Protein AF-A0A956QMA5-F1 (afdb_monomer)

Solvent-accessible surface area (backbone atoms only — not comparable to full-atom values): 5157 Å² total; per-residue (Å²): 126,68,65,62,59,56,51,51,52,56,56,55,70,70,45,54,75,67,57,44,49,51,52,49,52,52,51,50,53,52,51,50,53,53,49,51,54,49,13,50,52,47,46,50,35,51,74,70,42,49,26,52,82,71,75,22,95,36,55,48,51,29,33,34,72,75,68,67,39,57,60,67,59,42,45,51,33,37,52,49,40,53,53,61,68,69,48,76,85,82,73,129

Foldseek 3Di:
DPPVVVVVVVVLVPDDPVVNVVVVVVVVVVVVVVLLVVLVVLLVCQVVVVCVVVVHPHSLRCCCPPVVDDSVSSVVSPVVSVVVVPPPPPDD

pLDDT: mean 91.29, std 11.71, range [36.47, 98.12]

Nearest PDB structures (foldseek):
  2elj-assembly1_A  TM=4.444E-01  e=4.219E+00  Saccharomyces cerevisiae
  5nx4-assembly1_B  TM=4.139E-01  e=9.435E+00  Streptomyces clavuligerus

Structure (mmCIF, N/CA/C/O backbone):
data_AF-A0A956QMA5-F1
#
_entry.id   AF-A0A956QMA5-F1
#
loop_
_atom_site.group_PDB
_atom_site.id
_atom_site.type_symbol
_atom_site.label_atom_id
_atom_site.label_alt_id
_atom_site.label_comp_id
_atom_site.label_asym_id
_atom_site.label_entity_id
_atom_site.label_seq_id
_atom_site.pdbx_PDB_ins_code
_atom_site.Cartn_x
_atom_site.Cartn_y
_atom_site.Cartn_z
_atom_site.occupancy
_atom_site.B_iso_or_equiv
_atom_site.auth_seq_id
_atom_site.auth_comp_id
_atom_site.auth_asym_id
_atom_site.auth_atom_id
_atom_site.pdbx_PDB_model_num
ATOM 1 N N . MET A 1 1 ? -17.298 18.548 0.089 1.00 52.59 1 MET A N 1
ATOM 2 C CA . MET A 1 1 ? -16.484 17.466 0.696 1.00 52.59 1 MET A CA 1
ATOM 3 C C . MET A 1 1 ? -16.246 17.622 2.209 1.00 52.59 1 MET A C 1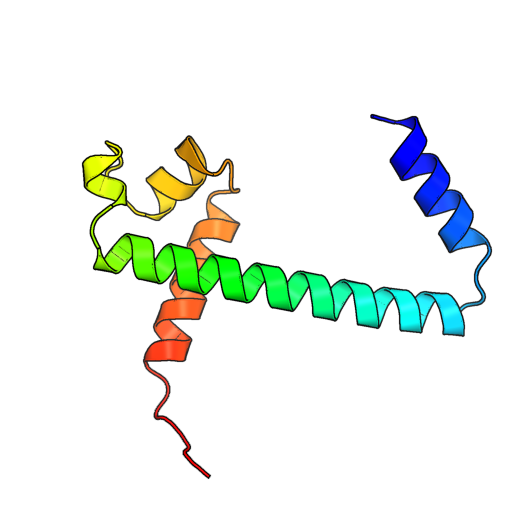
ATOM 5 O O . MET A 1 1 ? -15.909 16.630 2.835 1.00 52.59 1 MET A O 1
ATOM 9 N N . SER A 1 2 ? -16.451 18.800 2.826 1.00 59.78 2 SER A N 1
ATOM 10 C CA . SER A 1 2 ? -16.180 19.031 4.266 1.00 59.78 2 SER A CA 1
ATOM 11 C C . SER A 1 2 ? -17.259 18.505 5.244 1.00 59.78 2 SER A C 1
ATOM 13 O O . SER A 1 2 ? -16.942 18.151 6.383 1.00 59.78 2 SER A O 1
ATOM 15 N N . SER A 1 3 ? -18.527 18.399 4.823 1.00 68.62 3 SER A N 1
ATOM 16 C CA . SER A 1 3 ? -19.631 17.995 5.714 1.00 68.62 3 SER A CA 1
ATOM 17 C C . SER A 1 3 ? -19.537 16.534 6.159 1.00 68.62 3 SER A C 1
ATOM 19 O O . SER A 1 3 ? -19.678 16.250 7.345 1.00 68.62 3 SER A O 1
ATOM 21 N N . THR A 1 4 ? -19.190 15.624 5.249 1.00 82.12 4 THR A N 1
ATOM 22 C CA . THR A 1 4 ? -19.190 14.177 5.503 1.00 82.12 4 THR A CA 1
ATOM 23 C C . THR A 1 4 ? -18.112 13.736 6.486 1.00 82.12 4 THR A C 1
ATOM 25 O O . THR A 1 4 ? -18.407 12.968 7.394 1.00 82.12 4 THR A O 1
ATOM 28 N N . LEU A 1 5 ? -16.874 14.234 6.357 1.00 86.81 5 LEU A N 1
ATOM 29 C CA . LEU A 1 5 ? -15.801 13.899 7.306 1.00 86.81 5 LEU A CA 1
ATOM 30 C C . LEU A 1 5 ? -16.115 14.457 8.699 1.00 86.81 5 LEU A C 1
ATOM 32 O O . LEU A 1 5 ? -15.940 13.775 9.704 1.00 86.81 5 LEU A O 1
ATOM 36 N N . SER A 1 6 ? -16.635 15.684 8.747 1.00 88.44 6 SER A N 1
ATOM 37 C CA . SER A 1 6 ? -17.010 16.352 9.994 1.00 88.44 6 SER A CA 1
ATOM 38 C C . SER A 1 6 ? -18.170 15.652 10.714 1.00 88.44 6 SER A C 1
ATOM 40 O O . SER A 1 6 ? -18.200 15.615 11.945 1.00 88.44 6 SER A O 1
ATOM 42 N N . GLU A 1 7 ? -19.134 15.106 9.971 1.00 89.94 7 GLU A N 1
ATOM 43 C CA . GLU A 1 7 ? -20.224 14.277 10.503 1.00 89.94 7 GLU A CA 1
ATOM 44 C C . GLU A 1 7 ? -19.717 12.922 11.001 1.00 89.94 7 GLU A C 1
ATOM 46 O O . GLU A 1 7 ? -20.077 12.497 12.100 1.00 89.94 7 GLU A O 1
ATOM 51 N N . LEU A 1 8 ? -18.822 12.281 10.244 1.00 90.06 8 LEU A N 1
ATOM 52 C CA . LEU A 1 8 ? -18.192 11.022 10.636 1.00 90.06 8 LEU A CA 1
ATOM 53 C C . LEU A 1 8 ? -17.422 11.176 11.949 1.00 90.06 8 LEU A C 1
ATOM 55 O O . LEU A 1 8 ? -17.666 10.419 12.887 1.00 90.06 8 LEU A O 1
ATOM 59 N N . THR A 1 9 ? -16.573 12.198 12.067 1.00 93.12 9 THR A N 1
ATOM 60 C CA . THR A 1 9 ? -15.811 12.469 13.294 1.00 93.12 9 THR A CA 1
ATOM 61 C C . THR A 1 9 ? -16.732 12.732 14.480 1.00 93.12 9 THR A C 1
ATOM 63 O O . THR A 1 9 ? -16.539 12.140 15.540 1.00 93.12 9 THR A O 1
ATOM 66 N N . ARG A 1 10 ? -17.787 13.541 14.302 1.00 93.50 10 ARG A N 1
ATOM 67 C CA . ARG A 1 10 ? -18.785 13.776 15.359 1.00 93.50 10 ARG A CA 1
ATOM 68 C C . ARG A 1 10 ? -19.507 12.496 15.777 1.00 93.50 10 ARG A C 1
ATOM 70 O O . ARG A 1 10 ? -19.800 12.331 16.956 1.00 93.50 10 ARG A O 1
ATOM 77 N N . SER A 1 11 ? -19.787 11.587 14.842 1.00 92.44 11 SER A N 1
ATOM 78 C CA . SER A 1 11 ? -20.393 10.290 15.165 1.00 92.44 11 SER A CA 1
ATOM 79 C C . SER A 1 11 ? -19.442 9.393 15.966 1.00 92.44 11 SER A C 1
ATOM 81 O O . SER A 1 11 ? -19.872 8.758 16.925 1.00 92.44 11 SER A O 1
ATOM 83 N N . LEU A 1 12 ? -18.146 9.393 15.633 1.00 94.31 12 LEU A N 1
ATOM 84 C CA . LEU A 1 12 ? -17.122 8.612 16.332 1.00 94.31 12 LEU A CA 1
ATOM 85 C C . LEU A 1 12 ? -16.837 9.154 17.738 1.00 94.31 12 LEU A C 1
ATOM 87 O O . LEU A 1 12 ? -16.606 8.372 18.651 1.00 94.31 12 LEU A O 1
ATOM 91 N N . GLN A 1 13 ? -16.915 10.473 17.932 1.00 94.38 13 GLN A N 1
ATOM 92 C CA . GLN A 1 13 ? -16.739 11.126 19.236 1.00 94.38 13 GLN A CA 1
ATOM 93 C C . GLN A 1 13 ? -17.832 10.784 20.259 1.00 94.38 13 GLN A C 1
ATOM 95 O O . GLN A 1 13 ? -17.636 11.011 21.448 1.00 94.38 13 GLN A O 1
ATOM 100 N N . ARG A 1 14 ? -18.981 10.256 19.820 1.00 95.25 14 ARG A N 1
ATOM 101 C CA . ARG A 1 14 ? -20.073 9.824 20.711 1.00 95.25 14 ARG A CA 1
ATOM 102 C C . ARG A 1 14 ? -19.897 8.399 21.238 1.00 95.25 14 ARG A C 1
ATOM 104 O O . ARG A 1 14 ? -20.679 7.981 22.083 1.00 95.25 14 ARG A O 1
ATOM 111 N N . LEU A 1 15 ? -18.927 7.653 20.712 1.00 95.69 15 LEU A N 1
ATOM 112 C CA . LEU A 1 15 ? -18.649 6.281 21.126 1.00 95.69 15 LEU A CA 1
ATOM 113 C C . LEU A 1 15 ? -17.895 6.257 22.458 1.00 95.69 15 LEU A C 1
ATOM 115 O O . LEU A 1 15 ? -17.089 7.139 22.752 1.00 95.69 15 LEU A O 1
ATOM 119 N N . THR A 1 16 ? -18.097 5.197 23.234 1.00 97.44 16 THR A N 1
ATOM 120 C CA . THR A 1 16 ? -17.230 4.895 24.377 1.00 97.44 16 THR A CA 1
ATOM 121 C C . THR A 1 16 ? -15.813 4.543 23.909 1.00 97.44 16 THR A C 1
ATOM 123 O O . THR A 1 16 ? -15.582 4.189 22.750 1.00 97.44 16 THR A O 1
ATOM 126 N N . HIS A 1 17 ? -14.838 4.581 24.823 1.00 96.19 17 HIS A N 1
ATOM 127 C CA . HIS A 1 17 ? -13.449 4.233 24.497 1.00 96.19 17 HIS A CA 1
ATOM 128 C C . HIS A 1 17 ? -13.317 2.812 23.922 1.00 96.19 17 HIS A C 1
ATOM 130 O O . HIS A 1 17 ? -12.552 2.599 22.982 1.00 96.19 17 HIS A O 1
ATOM 136 N N . GLN A 1 18 ? -14.080 1.851 24.453 1.00 97.19 18 GLN A N 1
ATOM 137 C CA . GLN A 1 18 ? -14.050 0.463 23.991 1.00 97.19 18 GLN A CA 1
ATOM 138 C C . GLN A 1 18 ? -14.636 0.318 22.579 1.00 97.19 18 GLN A C 1
ATOM 140 O O . GLN A 1 18 ? -14.040 -0.343 21.729 1.00 97.19 18 GLN A O 1
ATOM 145 N N . GLU A 1 19 ? -15.762 0.975 22.296 1.00 97.00 19 GLU A N 1
ATOM 146 C CA . GLU A 1 19 ? -16.385 0.960 20.966 1.00 97.00 19 GLU A CA 1
ATOM 147 C C . GLU A 1 19 ? -15.510 1.650 19.916 1.00 97.00 19 GLU A C 1
ATOM 149 O O . GLU A 1 19 ? -15.360 1.142 18.801 1.00 97.00 19 GLU A O 1
ATOM 154 N N . LEU A 1 20 ? -14.899 2.788 20.267 1.00 96.81 20 LEU A N 1
ATOM 155 C CA . LEU A 1 20 ? -13.980 3.496 19.380 1.00 96.81 20 LEU A CA 1
ATOM 156 C C . LEU A 1 20 ? -12.733 2.653 19.087 1.00 96.81 20 LEU A C 1
ATOM 158 O O . LEU A 1 20 ? -12.295 2.580 17.938 1.00 96.81 20 LEU A O 1
ATOM 162 N N . HIS A 1 21 ? -12.186 1.975 20.098 1.00 96.44 21 HIS A N 1
ATOM 163 C CA . HIS A 1 21 ? -11.054 1.071 19.917 1.00 96.44 21 HIS A CA 1
ATOM 164 C C . HIS A 1 21 ? -11.384 -0.071 18.946 1.00 96.44 21 HIS A C 1
ATOM 166 O O . HIS A 1 21 ? -10.627 -0.318 18.005 1.00 96.44 21 HIS A O 1
ATOM 172 N N . GLU A 1 22 ? -12.530 -0.732 19.115 1.00 96.94 22 GLU A N 1
ATOM 173 C CA . GLU A 1 22 ? -12.941 -1.824 18.227 1.00 96.94 22 GLU A CA 1
ATOM 174 C C . GLU A 1 22 ? -13.206 -1.328 16.794 1.00 96.94 22 GLU A C 1
ATOM 176 O O . GLU A 1 22 ? -12.734 -1.930 15.826 1.00 96.94 22 GLU A O 1
ATOM 181 N N . ARG A 1 23 ? -13.856 -0.166 16.636 1.00 94.25 23 ARG A N 1
ATOM 182 C CA . ARG A 1 23 ? -14.024 0.496 15.327 1.00 94.25 23 ARG A CA 1
ATOM 183 C C . ARG A 1 23 ? -12.678 0.779 14.656 1.00 94.25 23 ARG A C 1
ATOM 185 O O . ARG A 1 23 ? -12.529 0.501 13.466 1.00 94.25 23 ARG A O 1
ATOM 192 N N . ASN A 1 24 ? -11.692 1.272 15.404 1.00 95.12 24 ASN A N 1
ATOM 193 C CA . ASN A 1 24 ? -10.349 1.538 14.886 1.00 95.12 24 ASN A CA 1
ATOM 194 C C . ASN A 1 24 ? -9.638 0.251 14.452 1.00 95.12 24 ASN A C 1
ATOM 196 O O . ASN A 1 24 ? -9.043 0.220 13.373 1.00 95.12 24 ASN A O 1
ATOM 200 N N . ARG A 1 25 ? -9.740 -0.837 15.229 1.00 96.44 25 ARG A N 1
ATOM 201 C CA . ARG A 1 25 ? -9.186 -2.146 14.834 1.00 96.44 25 ARG A CA 1
ATOM 202 C C . ARG A 1 25 ? -9.800 -2.650 13.533 1.00 96.44 25 ARG A C 1
ATOM 204 O O . ARG A 1 25 ? -9.077 -3.115 12.652 1.00 96.44 25 ARG A O 1
ATOM 211 N N . GLN A 1 26 ? -11.118 -2.542 13.385 1.00 93.69 26 GLN A N 1
ATOM 212 C CA . GLN A 1 26 ? -11.812 -2.960 12.166 1.00 93.69 26 GLN A CA 1
ATOM 213 C C . GLN A 1 26 ? -11.420 -2.100 10.961 1.00 93.69 26 GLN A C 1
ATOM 215 O O . GLN A 1 26 ? -11.141 -2.644 9.892 1.00 93.69 26 GLN A O 1
ATOM 220 N N . ALA A 1 27 ? -11.353 -0.776 11.129 1.00 92.88 27 ALA A N 1
ATOM 221 C CA . ALA A 1 27 ? -10.910 0.139 10.080 1.00 92.88 27 ALA A CA 1
ATOM 222 C C . ALA A 1 27 ? -9.464 -0.150 9.651 1.00 92.88 27 ALA A C 1
ATOM 224 O O . ALA A 1 27 ? -9.192 -0.245 8.456 1.00 92.88 27 ALA A O 1
ATOM 225 N N . SER A 1 28 ? -8.564 -0.384 1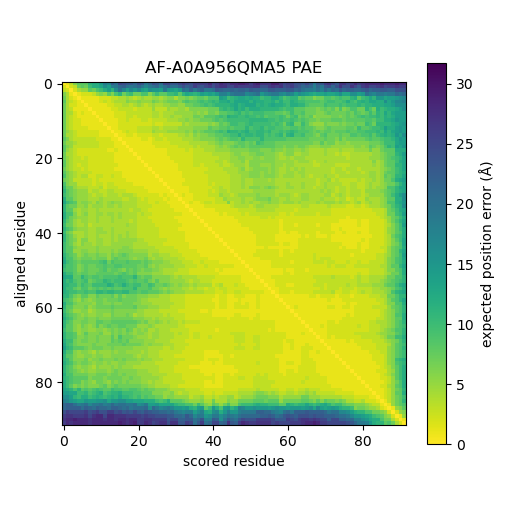0.610 1.00 92.75 28 SER A N 1
ATOM 226 C CA . SER A 1 28 ? -7.172 -0.756 10.344 1.00 92.75 28 SER A CA 1
ATOM 227 C C . SER A 1 28 ? -7.071 -2.061 9.550 1.00 92.75 28 SER A C 1
ATOM 229 O O . SER A 1 28 ? -6.391 -2.094 8.529 1.00 92.75 28 SER A O 1
ATOM 231 N N . ARG A 1 29 ? -7.817 -3.108 9.933 1.00 90.75 29 ARG A N 1
ATOM 232 C CA . ARG A 1 29 ? -7.853 -4.384 9.194 1.00 90.75 29 ARG A CA 1
ATOM 233 C C . ARG A 1 29 ? -8.353 -4.222 7.760 1.00 90.75 29 ARG A C 1
ATOM 235 O O . ARG A 1 29 ? -7.769 -4.795 6.846 1.00 90.75 29 ARG A O 1
ATOM 242 N N . ARG A 1 30 ? -9.418 -3.438 7.554 1.00 92.94 30 ARG A N 1
ATOM 243 C CA . ARG A 1 30 ? -9.946 -3.151 6.209 1.00 92.94 30 ARG A CA 1
ATOM 244 C C . ARG A 1 30 ? -8.930 -2.381 5.372 1.00 92.94 30 ARG A C 1
ATOM 246 O O . ARG A 1 30 ? -8.672 -2.769 4.241 1.00 92.94 30 ARG A O 1
ATOM 253 N N . SER A 1 31 ? -8.327 -1.340 5.948 1.00 91.69 31 SER A N 1
ATOM 254 C CA . SER A 1 31 ? -7.281 -0.553 5.289 1.00 91.69 31 SER A CA 1
ATOM 255 C C . SER A 1 31 ? -6.105 -1.436 4.886 1.00 91.69 31 SER A C 1
ATOM 257 O O . SER A 1 31 ? -5.674 -1.393 3.741 1.00 91.69 31 SER A O 1
ATOM 259 N N . PHE A 1 32 ? -5.639 -2.292 5.795 1.00 87.94 32 PHE A N 1
ATOM 260 C CA . PHE A 1 32 ? -4.560 -3.237 5.533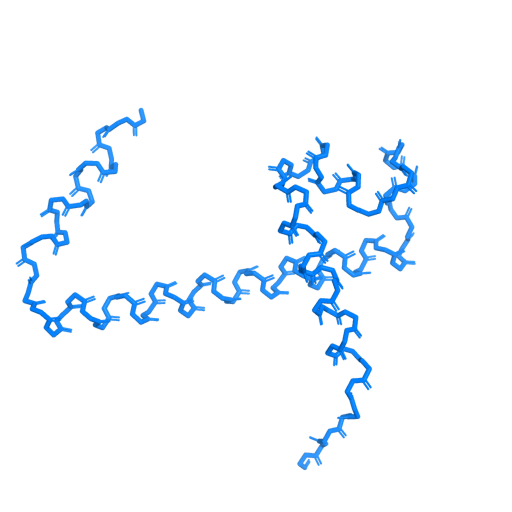 1.00 87.94 32 PHE A CA 1
ATOM 261 C C . PHE A 1 32 ? -4.909 -4.208 4.398 1.00 87.94 32 PHE A C 1
ATOM 263 O O . PHE A 1 32 ? -4.096 -4.411 3.503 1.00 87.94 32 PHE A O 1
ATOM 270 N N . GLY A 1 33 ? -6.130 -4.755 4.375 1.00 88.31 33 GLY A N 1
ATOM 271 C CA . GLY A 1 33 ? -6.597 -5.609 3.278 1.00 88.31 33 GLY A CA 1
ATOM 272 C C . GLY A 1 33 ? -6.570 -4.904 1.917 1.00 88.31 33 GLY A C 1
ATOM 273 O O . GLY A 1 33 ? -6.058 -5.461 0.948 1.00 88.31 33 GLY A O 1
ATOM 274 N N . CYS A 1 34 ? -7.048 -3.658 1.853 1.00 91.88 34 CYS A N 1
ATOM 275 C CA . CYS A 1 34 ? -6.986 -2.849 0.633 1.00 91.88 34 CYS A CA 1
ATOM 276 C C . CYS A 1 34 ? -5.538 -2.555 0.206 1.00 91.88 34 CYS A C 1
ATOM 278 O O . CYS A 1 34 ? -5.221 -2.602 -0.982 1.00 91.88 34 CYS A O 1
ATOM 280 N N . GLU A 1 35 ? -4.647 -2.269 1.158 1.00 93.31 35 GLU A N 1
ATOM 281 C CA . GLU A 1 35 ? -3.230 -2.025 0.874 1.00 93.31 35 GLU A CA 1
ATOM 282 C C . GLU A 1 35 ? -2.533 -3.264 0.306 1.00 93.31 35 GLU A C 1
ATOM 284 O O . GLU A 1 35 ? -1.786 -3.143 -0.663 1.00 93.31 35 GLU A O 1
ATOM 289 N N . TRP A 1 36 ? -2.823 -4.457 0.831 1.00 93.31 36 TRP A N 1
ATOM 290 C CA . TRP A 1 36 ? -2.301 -5.713 0.284 1.00 93.31 36 TRP A CA 1
ATOM 291 C C . TRP A 1 36 ? -2.780 -5.997 -1.130 1.00 93.31 36 TRP A C 1
ATOM 293 O O . TRP A 1 36 ? -1.984 -6.388 -1.984 1.00 93.31 36 TRP A O 1
ATOM 303 N N . GLN A 1 37 ? -4.067 -5.779 -1.393 1.00 95.12 37 GLN A N 1
ATOM 304 C CA . GLN A 1 37 ? -4.616 -5.921 -2.740 1.00 95.12 37 GLN A CA 1
ATOM 305 C C . GLN A 1 37 ? -3.916 -4.968 -3.711 1.00 95.12 37 GLN A C 1
ATOM 307 O O . GLN A 1 37 ? -3.494 -5.376 -4.793 1.00 95.12 37 GLN A O 1
ATOM 312 N N . LEU A 1 38 ? -3.717 -3.713 -3.305 1.00 95.94 38 LEU A N 1
ATOM 313 C CA . LEU A 1 38 ? -2.990 -2.737 -4.108 1.00 95.94 38 LEU A CA 1
ATOM 314 C C . LEU A 1 38 ? -1.528 -3.150 -4.336 1.00 95.94 38 LEU A C 1
ATOM 316 O O . LEU A 1 38 ? -1.043 -3.057 -5.462 1.00 95.94 38 LEU A O 1
ATOM 320 N N . ALA A 1 39 ? -0.839 -3.650 -3.309 1.00 96.56 39 ALA A N 1
ATOM 321 C CA . ALA A 1 39 ? 0.524 -4.164 -3.419 1.00 96.56 39 ALA A CA 1
ATOM 322 C C . ALA A 1 39 ? 0.618 -5.311 -4.446 1.00 96.56 39 ALA A C 1
ATOM 324 O O . ALA A 1 39 ? 1.478 -5.285 -5.330 1.00 96.56 39 ALA A O 1
ATOM 325 N N . ALA A 1 40 ? -0.321 -6.261 -4.405 1.00 96.06 40 ALA A N 1
ATOM 326 C CA . ALA A 1 40 ? -0.412 -7.352 -5.375 1.00 96.06 40 ALA A CA 1
ATOM 327 C C . ALA A 1 40 ? -0.676 -6.845 -6.805 1.00 96.06 40 ALA A C 1
ATOM 329 O O . ALA A 1 40 ? -0.046 -7.312 -7.756 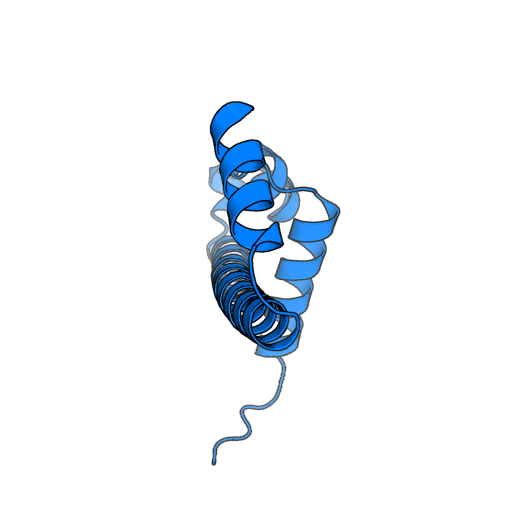1.00 96.06 40 ALA A O 1
ATOM 330 N N . HIS A 1 41 ? -1.551 -5.848 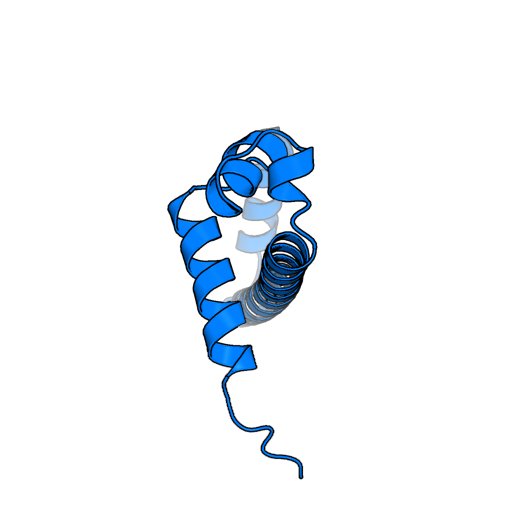-6.978 1.00 96.94 41 HIS A N 1
ATOM 331 C CA . HIS A 1 41 ? -1.796 -5.231 -8.285 1.00 96.94 41 HIS A CA 1
ATOM 332 C C . HIS A 1 41 ? -0.567 -4.503 -8.840 1.00 96.94 4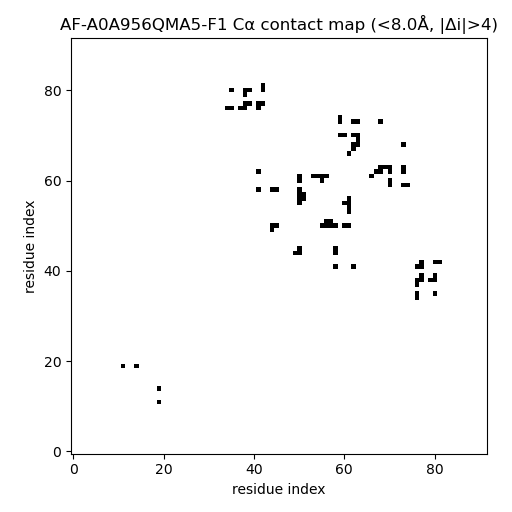1 HIS A C 1
ATOM 334 O O . HIS A 1 41 ? -0.297 -4.590 -10.041 1.00 96.94 41 HIS A O 1
ATOM 340 N N . LEU A 1 42 ? 0.202 -3.812 -7.994 1.00 97.31 42 LEU A N 1
ATOM 341 C CA . LEU A 1 42 ? 1.454 -3.175 -8.408 1.00 97.31 42 LEU A CA 1
ATOM 342 C C . LEU A 1 42 ? 2.492 -4.217 -8.845 1.00 97.31 42 LEU A C 1
ATOM 344 O O . LEU A 1 42 ? 3.135 -4.034 -9.878 1.00 97.31 42 LEU A O 1
ATOM 348 N N . LEU A 1 43 ? 2.602 -5.338 -8.130 1.00 97.12 43 LEU A N 1
ATOM 349 C CA . LEU A 1 43 ? 3.478 -6.446 -8.518 1.00 97.12 43 LEU A CA 1
ATOM 350 C C . LEU A 1 43 ? 3.043 -7.087 -9.849 1.00 97.12 43 LEU A C 1
ATOM 352 O O . LEU A 1 43 ? 3.866 -7.327 -10.732 1.00 97.12 43 LEU A O 1
ATOM 356 N N . ALA A 1 44 ? 1.741 -7.308 -10.050 1.00 97.25 44 ALA A N 1
ATOM 357 C CA . ALA A 1 44 ? 1.209 -7.802 -11.322 1.00 97.25 44 ALA A CA 1
ATOM 358 C C . ALA A 1 44 ? 1.449 -6.811 -12.480 1.00 97.25 44 ALA A C 1
ATOM 360 O O . ALA A 1 44 ? 1.776 -7.211 -13.600 1.00 97.25 44 ALA A O 1
ATOM 361 N N . THR A 1 45 ? 1.342 -5.507 -12.207 1.00 97.50 45 THR A N 1
ATOM 362 C CA . THR A 1 45 ? 1.666 -4.432 -13.161 1.00 97.50 45 THR A CA 1
ATOM 363 C C . THR A 1 45 ? 3.141 -4.471 -13.558 1.00 97.50 45 THR A C 1
ATOM 365 O O . THR A 1 45 ? 3.467 -4.281 -14.729 1.00 97.50 45 THR A O 1
ATOM 368 N N . GLU A 1 46 ? 4.039 -4.746 -12.608 1.00 96.75 46 GLU A N 1
ATOM 369 C CA . GLU A 1 46 ? 5.467 -4.910 -12.885 1.00 96.75 46 GLU A CA 1
ATOM 370 C C . GLU A 1 46 ? 5.732 -6.084 -13.825 1.00 96.75 46 GLU A C 1
ATOM 372 O O . GLU A 1 46 ? 6.390 -5.923 -14.853 1.00 96.75 46 GLU A O 1
ATOM 377 N N . ARG A 1 47 ? 5.169 -7.248 -13.492 1.00 95.69 47 ARG A N 1
ATOM 378 C CA . ARG A 1 47 ? 5.369 -8.507 -14.221 1.00 95.69 47 ARG A CA 1
ATOM 379 C C . ARG A 1 47 ? 4.805 -8.481 -15.630 1.00 95.69 47 ARG A C 1
ATOM 381 O O . ARG A 1 47 ? 5.441 -8.972 -16.554 1.00 95.69 47 ARG A O 1
ATOM 388 N N . SER A 1 48 ? 3.621 -7.898 -15.791 1.00 97.31 48 SER A N 1
ATOM 389 C CA . SER A 1 48 ? 2.987 -7.740 -17.103 1.00 97.31 48 SER A CA 1
ATOM 390 C C . SER A 1 48 ? 3.669 -6.683 -17.971 1.00 97.31 48 SER A C 1
ATOM 392 O O . SER A 1 48 ? 3.421 -6.629 -19.170 1.00 97.31 48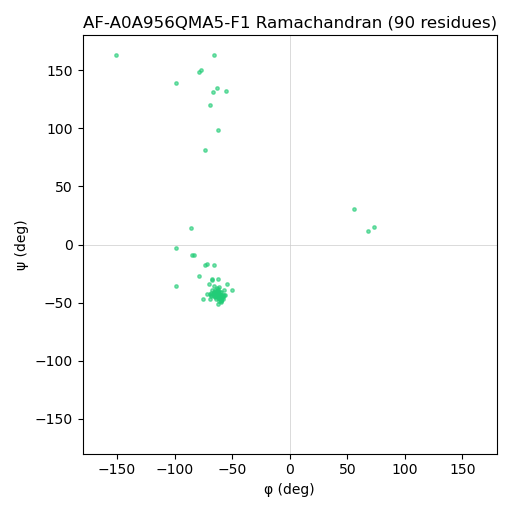 SER A O 1
ATOM 394 N N . GLY A 1 49 ? 4.492 -5.806 -17.387 1.00 97.19 49 GLY A N 1
ATOM 395 C CA . GLY A 1 49 ? 5.054 -4.667 -18.105 1.00 97.19 49 GLY A CA 1
ATOM 396 C C . GLY A 1 49 ? 4.017 -3.604 -18.485 1.00 97.19 49 GLY A C 1
ATOM 397 O O . GLY A 1 49 ? 4.355 -2.690 -19.239 1.00 97.19 49 GLY A O 1
ATOM 398 N N . LEU A 1 50 ? 2.787 -3.668 -17.949 1.00 96.81 50 LEU A N 1
ATOM 399 C CA . LEU A 1 50 ? 1.697 -2.723 -18.234 1.00 96.81 50 LEU A CA 1
ATOM 400 C C . LEU A 1 50 ? 2.146 -1.263 -18.078 1.00 96.81 50 LEU A C 1
ATOM 402 O O . LEU A 1 50 ? 1.803 -0.418 -18.901 1.00 96.81 50 LEU A O 1
ATOM 406 N N . TYR A 1 51 ? 2.969 -0.971 -17.067 1.00 97.75 51 TYR A N 1
ATOM 407 C CA . TYR A 1 51 ? 3.492 0.376 -16.826 1.00 97.75 51 TYR A CA 1
ATOM 408 C C . TYR A 1 51 ? 4.208 0.970 -18.054 1.00 97.75 51 TYR A C 1
ATOM 410 O O . TYR A 1 51 ? 4.079 2.167 -18.305 1.00 97.75 51 TYR A O 1
ATOM 418 N N . ARG A 1 52 ? 4.895 0.145 -18.859 1.00 97.50 52 ARG A N 1
ATOM 419 C CA . ARG A 1 52 ? 5.579 0.583 -20.088 1.00 97.50 52 ARG A CA 1
ATOM 420 C C . ARG A 1 52 ? 4.586 0.918 -21.194 1.00 97.50 52 ARG A C 1
ATOM 422 O O . ARG A 1 52 ? 4.731 1.945 -21.847 1.00 97.50 52 ARG A O 1
ATOM 429 N N . HIS A 1 53 ? 3.556 0.089 -21.370 1.00 96.31 53 HIS A N 1
ATOM 430 C CA . HIS A 1 53 ? 2.476 0.342 -22.332 1.00 96.31 53 HIS A CA 1
ATOM 431 C C . HIS A 1 53 ? 1.696 1.618 -21.998 1.00 96.31 53 HIS A C 1
ATOM 433 O O . HIS A 1 53 ? 1.232 2.317 -22.891 1.00 96.31 53 HIS A O 1
ATOM 439 N N . MET A 1 54 ? 1.627 1.957 -20.712 1.00 96.25 54 MET A N 1
ATOM 440 C CA . MET A 1 54 ? 1.022 3.186 -20.199 1.00 96.25 54 MET A CA 1
ATOM 441 C C . MET A 1 54 ? 1.993 4.386 -20.197 1.00 96.25 54 MET A C 1
ATOM 443 O O . MET A 1 54 ? 1.738 5.390 -19.526 1.00 96.25 54 MET A O 1
ATOM 447 N N . GLY A 1 55 ? 3.127 4.286 -20.904 1.00 95.88 55 GLY A N 1
ATOM 448 C CA . GLY A 1 55 ? 4.093 5.372 -21.098 1.00 95.88 55 GLY A CA 1
ATOM 449 C C . GLY A 1 55 ? 4.942 5.716 -19.870 1.00 95.88 55 GLY A C 1
ATOM 450 O O . GLY A 1 55 ? 5.554 6.779 -19.827 1.00 95.88 55 GLY A O 1
ATOM 451 N N . SER A 1 56 ? 4.977 4.854 -18.852 1.00 97.00 56 SER A N 1
ATOM 452 C CA . SER A 1 56 ? 5.758 5.080 -17.631 1.00 97.00 56 SER A CA 1
ATOM 453 C C . SER A 1 56 ? 7.088 4.324 -17.669 1.00 97.00 56 SER A C 1
ATOM 455 O O . SER A 1 56 ? 7.140 3.155 -18.044 1.00 97.00 56 SER A O 1
ATOM 457 N N . GLY A 1 57 ? 8.171 4.963 -17.212 1.00 96.31 57 GLY A N 1
ATOM 458 C CA . GLY A 1 57 ? 9.499 4.332 -17.126 1.00 96.31 57 GLY A CA 1
ATOM 459 C C . GLY A 1 57 ? 9.646 3.313 -15.988 1.00 96.31 57 GLY A C 1
ATOM 460 O O . GLY A 1 57 ? 10.554 2.486 -16.004 1.00 96.31 57 GLY A O 1
ATOM 461 N N . SER A 1 58 ? 8.749 3.341 -15.000 1.00 97.62 58 SER A N 1
ATOM 462 C CA . SER A 1 58 ? 8.732 2.418 -13.862 1.00 97.62 58 SER A CA 1
ATOM 463 C C . SER A 1 58 ? 7.311 2.216 -13.332 1.00 97.62 58 SER A C 1
ATOM 465 O O . SER A 1 58 ? 6.418 3.026 -13.590 1.00 97.62 58 SER A O 1
ATOM 467 N N . VAL A 1 59 ? 7.104 1.156 -12.547 1.00 97.81 59 VAL A N 1
ATOM 468 C CA . VAL A 1 59 ? 5.821 0.879 -11.872 1.00 97.81 59 VAL A CA 1
ATOM 469 C C . VAL A 1 59 ? 5.464 1.980 -10.878 1.00 97.81 59 VAL A C 1
ATOM 471 O O . VAL A 1 59 ? 4.307 2.380 -10.796 1.00 97.81 59 VAL A O 1
ATOM 474 N N . VAL A 1 60 ? 6.455 2.523 -10.163 1.00 97.25 60 VAL A N 1
ATOM 475 C CA . VAL A 1 60 ? 6.252 3.663 -9.255 1.00 97.25 60 VAL A CA 1
ATOM 476 C C . VAL A 1 60 ? 5.823 4.903 -10.044 1.00 97.25 60 VAL A C 1
ATOM 478 O O . VAL A 1 60 ? 4.872 5.572 -9.652 1.00 97.25 60 VAL A O 1
ATOM 481 N N . GLY A 1 61 ? 6.448 5.174 -11.195 1.00 97.62 61 GLY A N 1
ATOM 482 C CA . GLY A 1 61 ? 6.032 6.265 -12.082 1.00 97.62 61 GLY A CA 1
ATOM 483 C C . GLY A 1 61 ? 4.594 6.098 -12.583 1.00 97.62 61 GLY A C 1
ATOM 484 O O . GLY A 1 61 ? 3.822 7.059 -12.573 1.00 97.62 61 GLY A O 1
ATOM 485 N N . TYR A 1 62 ? 4.209 4.867 -12.934 1.00 98.12 62 TYR A N 1
ATOM 486 C CA . TYR A 1 62 ? 2.833 4.528 -13.300 1.00 98.12 62 TYR A CA 1
ATOM 487 C C . TYR A 1 62 ? 1.857 4.772 -12.141 1.00 98.12 62 TYR A C 1
ATOM 489 O O . TYR A 1 62 ? 0.848 5.451 -12.316 1.00 98.12 62 TYR A O 1
ATOM 497 N N . ALA A 1 63 ? 2.182 4.288 -10.943 1.00 97.56 63 ALA A N 1
ATOM 498 C CA . ALA A 1 63 ? 1.367 4.449 -9.744 1.00 97.56 63 ALA A CA 1
ATOM 499 C C . ALA A 1 63 ? 1.134 5.925 -9.375 1.00 97.56 63 ALA A C 1
ATOM 501 O O . ALA A 1 63 ? 0.020 6.317 -9.031 1.00 97.56 63 ALA A O 1
ATOM 502 N N . VAL A 1 64 ? 2.162 6.764 -9.489 1.00 97.56 64 VAL A N 1
ATOM 503 C CA . VAL A 1 64 ? 2.050 8.204 -9.215 1.00 97.56 64 VAL A CA 1
ATOM 504 C C . VAL A 1 64 ? 1.201 8.899 -10.282 1.00 97.56 64 VAL A C 1
ATOM 506 O O . VAL A 1 64 ? 0.291 9.665 -9.967 1.00 97.56 64 VAL A O 1
ATOM 509 N N . THR A 1 65 ? 1.466 8.613 -11.556 1.00 97.00 65 THR A N 1
ATOM 510 C CA . THR A 1 65 ? 0.852 9.343 -12.673 1.00 97.00 65 THR A CA 1
ATOM 511 C C . THR A 1 65 ? -0.602 8.937 -12.895 1.00 97.00 65 THR A C 1
ATOM 513 O O . THR A 1 65 ? -1.473 9.804 -13.016 1.00 97.00 65 THR A O 1
ATOM 516 N N . HIS A 1 66 ? -0.865 7.629 -12.915 1.00 96.25 66 HIS A N 1
ATOM 517 C CA . HIS A 1 66 ? -2.151 7.046 -13.305 1.00 96.25 66 HIS A CA 1
ATOM 518 C C . HIS A 1 66 ? -3.031 6.684 -12.110 1.00 96.25 66 HIS A C 1
ATOM 520 O O . HIS A 1 66 ? -4.239 6.876 -12.179 1.00 96.25 66 HIS A O 1
ATOM 526 N N . LEU A 1 67 ? -2.445 6.227 -10.996 1.00 95.50 67 LEU A N 1
ATOM 527 C CA . LEU A 1 67 ? -3.204 5.853 -9.790 1.00 95.50 67 LEU A CA 1
ATOM 528 C C . LEU A 1 67 ? -3.229 6.951 -8.717 1.00 95.50 67 LEU A C 1
ATOM 530 O O . LEU A 1 67 ? -3.885 6.787 -7.691 1.00 95.50 67 LEU A O 1
ATOM 534 N N . LYS A 1 68 ? -2.525 8.069 -8.945 1.00 96.62 68 LYS A N 1
ATOM 535 C CA . LYS A 1 68 ? -2.421 9.212 -8.018 1.00 96.62 68 LYS A CA 1
ATOM 536 C C . LYS A 1 68 ? -1.919 8.822 -6.623 1.00 96.62 68 LYS A C 1
ATOM 538 O O . LYS A 1 68 ? -2.265 9.458 -5.630 1.00 96.62 68 LYS A O 1
ATOM 543 N N . LEU A 1 69 ? -1.086 7.785 -6.547 1.00 95.94 69 LEU A N 1
ATOM 544 C CA . LEU A 1 69 ? -0.47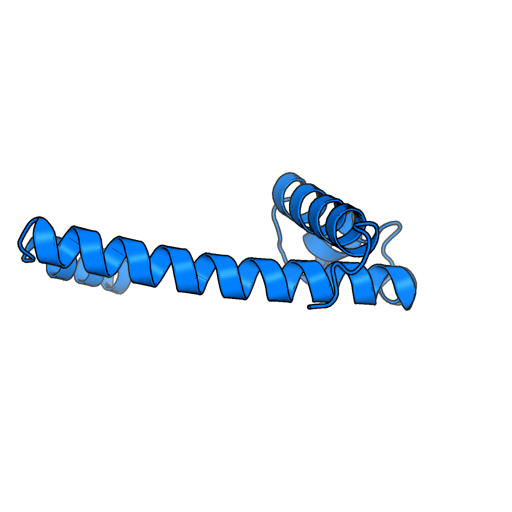4 7.359 -5.294 1.00 95.94 69 LEU A CA 1
ATOM 545 C C . LEU A 1 69 ? 0.705 8.256 -4.926 1.00 95.94 69 LEU A C 1
ATOM 547 O O . LEU A 1 69 ? 1.441 8.737 -5.787 1.00 95.94 69 LEU A O 1
ATOM 551 N N . HIS A 1 70 ? 0.924 8.426 -3.623 1.00 96.62 70 HIS A N 1
ATOM 552 C CA . HIS A 1 70 ? 2.144 9.054 -3.137 1.00 96.62 70 HIS A CA 1
ATOM 553 C C . HIS A 1 70 ? 3.365 8.191 -3.524 1.00 96.62 70 HIS A C 1
ATOM 555 O O . HIS A 1 70 ? 3.317 6.972 -3.313 1.00 96.62 70 HIS A O 1
ATOM 561 N N . PRO A 1 71 ? 4.469 8.774 -4.038 1.00 96.12 71 PRO A N 1
ATOM 562 C CA . PRO A 1 71 ? 5.613 8.007 -4.538 1.00 96.12 71 PRO A CA 1
ATOM 563 C C . PRO A 1 71 ? 6.202 7.045 -3.503 1.00 96.12 71 PRO A C 1
ATOM 565 O O . PRO A 1 71 ? 6.451 5.881 -3.809 1.00 96.12 71 PRO A O 1
ATOM 568 N N . GLN A 1 72 ? 6.356 7.512 -2.259 1.00 96.69 72 GLN A N 1
ATOM 569 C CA . GLN A 1 72 ? 6.880 6.693 -1.165 1.00 96.69 72 GLN A CA 1
ATOM 570 C C . GLN A 1 72 ? 5.978 5.483 -0.883 1.00 96.69 72 GLN A C 1
ATOM 572 O O . GLN A 1 72 ? 6.466 4.360 -0.819 1.00 96.69 72 GLN A O 1
ATOM 577 N N . LYS A 1 73 ? 4.655 5.689 -0.815 1.00 95.69 73 LYS A N 1
ATOM 578 C CA . LYS A 1 73 ? 3.691 4.613 -0.550 1.00 95.69 73 LYS A CA 1
ATOM 579 C C . LYS A 1 73 ? 3.691 3.578 -1.674 1.00 95.69 73 LYS A C 1
ATOM 581 O O . LYS A 1 73 ? 3.655 2.383 -1.406 1.00 95.69 73 LYS A O 1
ATOM 586 N N . ALA A 1 74 ? 3.757 4.023 -2.929 1.00 96.56 74 ALA A N 1
ATOM 587 C CA . ALA A 1 74 ? 3.848 3.121 -4.075 1.00 96.56 74 ALA A CA 1
ATOM 588 C C . ALA A 1 74 ? 5.130 2.267 -4.033 1.00 96.56 74 ALA A C 1
ATOM 590 O O . ALA A 1 74 ? 5.074 1.065 -4.293 1.00 96.56 74 ALA A O 1
ATOM 591 N N . GLY A 1 75 ? 6.267 2.871 -3.669 1.00 97.12 75 GLY A N 1
ATOM 592 C CA . GLY A 1 75 ? 7.535 2.160 -3.496 1.00 97.12 75 GLY A CA 1
ATOM 593 C C . GLY A 1 75 ? 7.504 1.148 -2.348 1.00 97.12 75 GLY A C 1
ATOM 594 O O . GLY A 1 75 ? 7.928 0.007 -2.533 1.00 97.12 75 GLY A O 1
ATOM 595 N N . GLU A 1 76 ? 6.962 1.536 -1.192 1.00 96.94 76 GLU A N 1
ATOM 596 C CA . GLU A 1 76 ? 6.804 0.665 -0.021 1.00 96.94 76 GLU A CA 1
ATOM 597 C C . GLU A 1 76 ? 5.925 -0.548 -0.339 1.00 96.94 76 GLU A C 1
ATOM 599 O O . GLU A 1 76 ? 6.335 -1.679 -0.088 1.00 96.94 76 GLU A O 1
ATOM 604 N N . LEU A 1 77 ? 4.756 -0.334 -0.954 1.00 96.56 77 LEU A N 1
ATOM 605 C CA . LEU A 1 77 ? 3.835 -1.416 -1.319 1.00 96.56 77 LEU A CA 1
ATOM 606 C C . LEU A 1 77 ? 4.462 -2.388 -2.325 1.00 96.56 77 LEU A C 1
ATOM 608 O O . LEU A 1 77 ? 4.362 -3.600 -2.145 1.00 96.56 77 LEU A O 1
ATOM 612 N N . LEU A 1 78 ? 5.135 -1.878 -3.363 1.00 96.50 78 LEU A N 1
ATOM 613 C CA . LEU A 1 78 ? 5.803 -2.732 -4.347 1.00 96.50 78 LEU A CA 1
ATOM 614 C C . LEU A 1 78 ? 6.954 -3.531 -3.718 1.00 96.50 78 LEU A C 1
ATOM 616 O O . LEU A 1 78 ? 7.112 -4.715 -4.006 1.00 96.50 78 LEU A O 1
ATOM 620 N N . SER A 1 79 ? 7.745 -2.903 -2.846 1.00 95.50 79 SER A N 1
ATOM 621 C CA . SER A 1 79 ? 8.854 -3.570 -2.151 1.00 95.50 79 SER A CA 1
ATOM 622 C C . SER A 1 79 ? 8.342 -4.658 -1.210 1.00 95.50 79 SER A C 1
ATOM 624 O O . SER A 1 79 ? 8.857 -5.773 -1.226 1.00 95.50 79 SER A O 1
ATOM 626 N N . LEU A 1 80 ? 7.286 -4.363 -0.449 1.00 94.38 80 LEU A N 1
ATOM 627 C CA . LEU A 1 80 ? 6.637 -5.324 0.436 1.00 94.38 80 LEU A CA 1
ATOM 628 C C . LEU A 1 80 ? 6.114 -6.533 -0.347 1.00 94.38 80 LEU A C 1
ATOM 630 O O . LEU A 1 80 ? 6.401 -7.666 0.025 1.00 94.38 80 LEU A O 1
ATOM 634 N N . ALA A 1 81 ? 5.413 -6.304 -1.463 1.00 94.81 81 ALA A N 1
ATOM 635 C CA . ALA A 1 81 ? 4.901 -7.382 -2.307 1.00 94.81 81 ALA A CA 1
ATOM 636 C C . ALA A 1 81 ? 6.020 -8.306 -2.814 1.00 94.81 81 ALA A C 1
ATOM 638 O O . ALA A 1 81 ? 5.884 -9.525 -2.756 1.00 94.81 81 ALA A O 1
ATOM 639 N N . LYS A 1 82 ? 7.149 -7.734 -3.252 1.00 94.31 82 LYS A N 1
ATOM 640 C CA . LYS A 1 82 ? 8.323 -8.502 -3.694 1.00 94.31 82 LYS A CA 1
ATOM 641 C C . LYS A 1 82 ? 8.940 -9.334 -2.576 1.00 94.31 82 LYS A C 1
ATOM 643 O O . LYS A 1 82 ? 9.277 -10.489 -2.802 1.00 94.31 82 LYS A O 1
ATOM 648 N N . VAL A 1 83 ? 9.095 -8.754 -1.386 1.00 93.56 83 VAL A N 1
ATOM 649 C CA . VAL A 1 83 ? 9.661 -9.465 -0.230 1.00 93.56 83 VAL A CA 1
ATOM 650 C C . VAL A 1 83 ? 8.770 -10.640 0.156 1.00 93.56 83 VAL A C 1
ATOM 652 O O . VAL A 1 83 ? 9.268 -11.745 0.337 1.00 93.56 83 VAL A O 1
ATOM 655 N N . PHE A 1 84 ? 7.456 -10.427 0.235 1.00 88.50 84 PHE A N 1
ATOM 656 C CA . PHE A 1 84 ? 6.516 -11.477 0.626 1.00 88.50 84 PHE A CA 1
ATOM 657 C C . PHE A 1 84 ? 6.408 -12.603 -0.395 1.00 88.50 84 PHE A C 1
ATOM 659 O O . PHE A 1 84 ? 6.199 -13.750 -0.019 1.00 88.50 84 PHE A O 1
ATOM 666 N N . GLU A 1 85 ? 6.599 -12.299 -1.671 1.00 87.19 85 GLU A N 1
ATOM 667 C CA . GLU A 1 85 ? 6.682 -13.318 -2.709 1.00 87.19 85 GLU A CA 1
ATOM 668 C C . GLU A 1 85 ? 7.938 -14.195 -2.601 1.00 87.19 85 GLU A C 1
ATOM 670 O O . GLU A 1 85 ? 7.916 -15.360 -2.990 1.00 87.19 85 GLU A O 1
ATOM 675 N N . GLN A 1 86 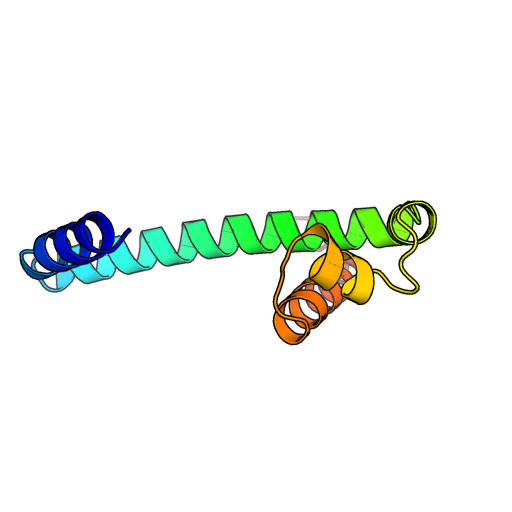? 9.032 -13.643 -2.079 1.00 85.06 86 GLN A N 1
ATOM 676 C CA . GLN A 1 86 ? 10.289 -14.365 -1.887 1.00 85.06 86 GLN A CA 1
ATOM 677 C C . GLN A 1 86 ? 10.318 -15.176 -0.589 1.00 85.06 86 GLN A C 1
ATOM 679 O O . GLN A 1 86 ? 11.251 -15.955 -0.384 1.00 85.06 86 GLN A O 1
ATOM 684 N N . LEU A 1 87 ? 9.326 -15.006 0.293 1.00 81.19 87 LEU A N 1
ATOM 685 C CA . LEU A 1 87 ? 9.225 -15.830 1.487 1.00 81.19 87 LEU A CA 1
ATOM 686 C C . LEU A 1 87 ? 8.920 -17.274 1.067 1.00 81.19 87 LEU A C 1
ATOM 688 O O . LEU A 1 87 ? 8.009 -17.494 0.264 1.00 81.19 87 LEU A O 1
ATOM 692 N N . PRO A 1 88 ? 9.663 -18.267 1.590 1.00 68.12 88 PRO A N 1
ATOM 693 C CA . PRO A 1 88 ? 9.340 -19.660 1.335 1.00 68.12 88 PRO A CA 1
ATOM 694 C C . PRO A 1 88 ? 7.892 -19.898 1.757 1.00 68.12 88 PRO A C 1
ATOM 696 O O . PRO A 1 88 ? 7.486 -19.468 2.839 1.00 68.12 88 PRO A O 1
ATOM 699 N N . GLN A 1 89 ? 7.111 -20.553 0.894 1.00 64.56 89 GLN A N 1
ATOM 700 C CA . GLN A 1 89 ? 5.776 -20.994 1.273 1.00 64.56 89 GLN A CA 1
ATOM 701 C C . GLN A 1 89 ? 5.946 -21.994 2.412 1.00 64.56 89 GLN A C 1
ATOM 703 O O . GLN A 1 89 ? 6.305 -23.150 2.196 1.00 64.56 89 GLN A O 1
ATOM 708 N N . VAL A 1 90 ? 5.763 -21.518 3.641 1.00 53.06 90 VAL A N 1
ATOM 709 C CA . VAL A 1 90 ? 5.583 -22.381 4.800 1.00 53.06 90 VAL A CA 1
ATOM 710 C C . VAL A 1 90 ? 4.174 -22.931 4.649 1.00 53.06 90 VAL A C 1
ATOM 712 O O . VAL A 1 90 ? 3.209 -22.354 5.141 1.00 53.06 90 VAL A O 1
ATOM 715 N N . SER A 1 91 ? 4.056 -23.966 3.824 1.00 47.59 91 SER A N 1
ATOM 716 C CA . SER A 1 91 ? 2.840 -24.752 3.710 1.00 47.59 91 SER A CA 1
ATOM 717 C C . SER A 1 91 ? 2.680 -25.538 5.009 1.00 47.59 91 SER A C 1
ATOM 719 O O . SER A 1 91 ? 3.584 -26.290 5.379 1.00 47.59 91 SER A O 1
ATOM 721 N N . GLU A 1 92 ? 1.566 -25.311 5.705 1.00 36.47 92 GLU A N 1
ATOM 722 C CA . GLU A 1 92 ? 1.003 -26.281 6.654 1.00 36.47 92 GLU A CA 1
ATOM 723 C C . GLU A 1 92 ? 0.577 -27.565 5.930 1.00 36.47 92 GLU A C 1
ATOM 725 O O . GLU A 1 92 ? 0.142 -27.471 4.754 1.00 36.47 92 GLU A O 1
#

Secondary structure (DSSP, 8-state):
-HHHHHHHHHHHTTS-HHHHHHHHHHHHHHHHHHHHHHHHHHHHHHHHTHHHHTT-SSHHHHHHHHH---HHHHHHHHHHHHHHHHS-----

Radius of gyration: 17.88 Å; Cα contacts (8 Å, |Δi|>4): 51; chains: 1; bounding box: 31×45×47 Å

Sequence (92 aa):
MSSTLSELTRSLQRLTHQELHERNRQASRRSFGCEWQLAAHLLATERSGLYRHMGSGSVVGYAVTHLKLHPQKAGELLSLAKVFEQLPQVSE

Mean predicted aligned error: 5.86 Å